Protein AF-A0A820QSZ4-F1 (afdb_monomer_lite)

Secondary structure (DSSP, 8-state):
-----PPP------TTT-SSHHHHHHHHHHHH-BTTBS--EEE-TTT-PBP-SGGGPPTT---EEESSS--

Foldseek 3Di:
DDPDDQDDDDDDDDCVQDVWVVSVQQVCQVVRVDPQHGFDWKAAPPPRHTDHTPVPDDPPGDIDTDPPPRD

InterPro domains:
  IPR003533 Doublecortin domain [PF03607] (12-71)
  IPR003533 Doublecortin domain [PS50309] (4-71)
  IPR003533 Doublecortin domain [SM00537] (4-69)
  IPR036572 Doublecortin domain superfamily [G3DSA:3.10.20.230] (2-71)
  IPR036572 Doublecortin domain superfamily [SSF89837] (4-70)

Structure (mmCIF, N/CA/C/O backbone):
data_AF-A0A820QSZ4-F1
#
_entry.id   AF-A0A820QSZ4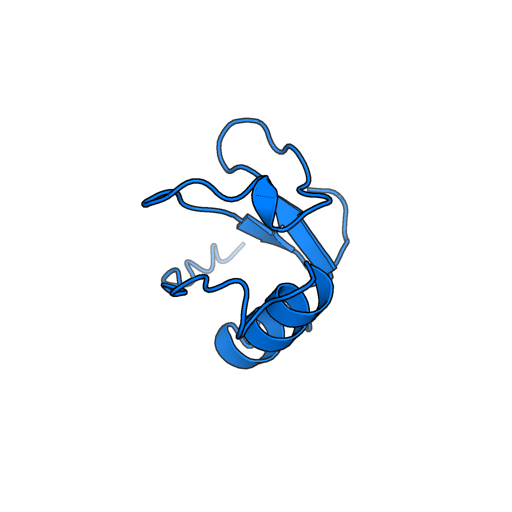-F1
#
loop_
_atom_site.group_PDB
_atom_site.id
_atom_site.type_symbol
_atom_site.label_atom_id
_atom_site.label_alt_id
_atom_site.label_comp_id
_atom_site.label_asym_id
_atom_site.label_entity_id
_atom_site.label_seq_id
_atom_site.pdbx_PDB_ins_code
_atom_site.Cartn_x
_atom_site.Cartn_y
_atom_site.Cartn_z
_atom_site.occupancy
_atom_site.B_iso_or_equiv
_atom_site.auth_seq_id
_atom_site.auth_comp_id
_atom_site.auth_asym_id
_atom_site.auth_atom_id
_atom_site.pdbx_PDB_model_num
ATOM 1 N N . MET A 1 1 ? 7.507 14.517 -21.175 1.00 38.81 1 MET A N 1
ATOM 2 C CA . MET A 1 1 ? 7.131 13.680 -20.016 1.00 38.81 1 MET A CA 1
ATOM 3 C C . MET A 1 1 ? 5.624 13.756 -19.878 1.00 38.81 1 MET A C 1
ATOM 5 O O . MET A 1 1 ? 5.107 14.813 -19.550 1.00 38.81 1 MET A O 1
ATOM 9 N N . GLU A 1 2 ? 4.919 12.696 -20.258 1.00 39.78 2 GLU A N 1
ATOM 10 C CA . GLU A 1 2 ? 3.457 12.639 -20.195 1.00 39.78 2 GLU A CA 1
ATOM 11 C C . GLU A 1 2 ? 3.057 12.320 -18.750 1.00 39.78 2 GLU A C 1
ATOM 13 O O . GLU A 1 2 ? 3.335 11.231 -18.247 1.00 39.78 2 GLU A O 1
ATOM 18 N N . ILE A 1 3 ? 2.486 13.299 -18.046 1.00 43.41 3 ILE A N 1
ATOM 19 C CA . ILE A 1 3 ? 2.019 13.117 -16.670 1.00 43.41 3 ILE A CA 1
ATOM 20 C C . ILE A 1 3 ? 0.714 12.323 -16.756 1.00 43.41 3 ILE A C 1
ATOM 22 O O . ILE A 1 3 ? -0.354 12.877 -17.008 1.00 43.41 3 ILE A O 1
ATOM 26 N N . ARG A 1 4 ? 0.806 10.996 -16.650 1.00 55.19 4 ARG A N 1
ATOM 27 C CA . ARG A 1 4 ? -0.368 10.120 -16.684 1.00 55.19 4 ARG A CA 1
ATOM 28 C C . ARG A 1 4 ? -1.113 10.225 -15.359 1.00 55.19 4 ARG A C 1
ATOM 30 O O . ARG A 1 4 ? -0.714 9.631 -14.361 1.00 55.19 4 ARG A O 1
ATOM 37 N N . PHE A 1 5 ? -2.199 10.988 -15.358 1.00 56.62 5 PHE A N 1
ATOM 38 C CA . PHE A 1 5 ? -3.153 11.018 -14.257 1.00 56.62 5 PHE A CA 1
ATOM 39 C C . PHE A 1 5 ? -3.975 9.726 -14.287 1.00 56.62 5 PHE A C 1
ATOM 41 O O . PHE A 1 5 ? -4.800 9.529 -15.177 1.00 56.62 5 PHE A O 1
ATOM 48 N N . PHE A 1 6 ? -3.744 8.830 -13.328 1.00 61.84 6 PHE A N 1
ATOM 49 C CA . PHE A 1 6 ? -4.628 7.688 -13.114 1.00 61.84 6 PHE A CA 1
ATOM 50 C C . PHE A 1 6 ? -5.765 8.124 -12.186 1.00 61.84 6 PHE A C 1
ATOM 52 O O . PHE A 1 6 ? -5.478 8.622 -11.093 1.00 61.84 6 PHE A O 1
ATOM 59 N N . PRO A 1 7 ? -7.043 7.957 -12.576 1.00 70.56 7 PRO A N 1
ATOM 60 C CA . PRO A 1 7 ? -8.135 8.156 -11.639 1.00 70.56 7 PRO A CA 1
ATOM 61 C C . PRO A 1 7 ? -7.940 7.169 -10.486 1.00 70.56 7 PRO A C 1
ATOM 63 O O . PRO A 1 7 ? -7.806 5.962 -10.705 1.00 70.56 7 PRO A O 1
ATOM 66 N N . GLY A 1 8 ? -7.857 7.692 -9.261 1.00 78.12 8 GLY A N 1
ATOM 67 C CA . GLY A 1 8 ? -7.732 6.863 -8.068 1.00 78.12 8 GLY A CA 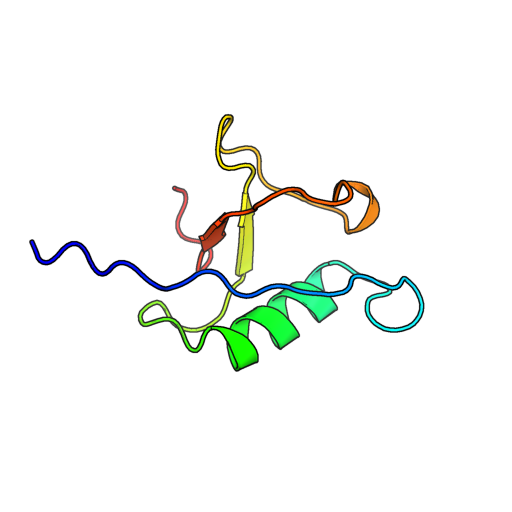1
ATOM 68 C C . GLY A 1 8 ? -8.876 5.852 -7.988 1.00 78.12 8 GLY A C 1
ATOM 69 O O . GLY A 1 8 ? -9.983 6.111 -8.463 1.00 78.12 8 GLY A O 1
ATOM 70 N N . ARG A 1 9 ? -8.614 4.689 -7.390 1.00 87.12 9 ARG A N 1
ATOM 71 C CA . ARG A 1 9 ? -9.648 3.686 -7.124 1.00 87.12 9 ARG A CA 1
ATOM 72 C C . ARG A 1 9 ? -9.999 3.659 -5.648 1.00 87.12 9 ARG A C 1
ATOM 74 O O . ARG A 1 9 ? -9.113 3.656 -4.799 1.00 87.12 9 ARG A O 1
ATOM 81 N N . SER A 1 10 ? -11.296 3.621 -5.367 1.00 89.81 10 SER A N 1
ATOM 82 C CA . SER A 1 10 ? -11.819 3.467 -4.014 1.00 89.81 10 SER A CA 1
ATOM 83 C C . SER A 1 10 ? -11.819 1.995 -3.619 1.00 89.81 10 SER A C 1
ATOM 85 O O . SER A 1 10 ? -12.310 1.148 -4.364 1.00 89.81 10 SER A O 1
ATOM 87 N N . PHE A 1 11 ? -11.305 1.709 -2.427 1.00 90.50 11 PHE A N 1
ATOM 88 C CA . PHE A 1 11 ? -11.328 0.382 -1.825 1.00 90.50 11 PHE A CA 1
ATOM 89 C C . PHE A 1 11 ? -12.133 0.445 -0.534 1.00 90.50 11 PHE A C 1
ATOM 91 O O . PHE A 1 11 ? -11.948 1.353 0.274 1.00 90.50 11 PHE A O 1
ATOM 98 N N . VAL A 1 12 ? -13.020 -0.529 -0.339 1.00 91.88 12 VAL A N 1
ATOM 99 C CA . VAL A 1 12 ? -13.698 -0.732 0.944 1.00 91.88 12 VAL A CA 1
ATOM 100 C C . VAL A 1 12 ? -12.861 -1.714 1.744 1.00 91.88 12 VAL A C 1
ATOM 102 O O . VAL A 1 12 ? -12.833 -2.905 1.431 1.00 91.88 12 VAL A O 1
ATOM 105 N N . ILE A 1 13 ? -12.164 -1.208 2.757 1.00 90.69 13 ILE A N 1
ATOM 106 C CA . ILE A 1 13 ? -11.292 -2.017 3.602 1.00 90.69 13 ILE A CA 1
ATOM 107 C C . ILE A 1 13 ? -12.135 -2.703 4.674 1.00 90.69 13 ILE A C 1
ATOM 109 O O . ILE A 1 13 ? -12.856 -2.068 5.434 1.00 90.69 13 ILE A O 1
ATOM 113 N N . ASN A 1 14 ? -12.060 -4.029 4.716 1.00 89.81 14 ASN A N 1
ATOM 114 C CA . ASN A 1 14 ? -12.708 -4.857 5.724 1.00 89.81 14 ASN A CA 1
ATOM 115 C C . ASN A 1 14 ? -11.707 -5.916 6.177 1.00 89.81 14 ASN A C 1
ATOM 117 O O . ASN A 1 14 ? -11.197 -6.650 5.331 1.00 89.81 14 ASN A O 1
ATOM 121 N N . GLN A 1 15 ? -11.478 -6.039 7.486 1.00 85.56 15 GLN A N 1
ATOM 122 C CA . GLN A 1 15 ? -10.539 -7.008 8.068 1.00 85.56 15 GLN A CA 1
ATOM 123 C C . GLN A 1 15 ? -10.800 -8.455 7.623 1.00 85.56 15 GLN A C 1
ATOM 125 O O . GLN A 1 15 ? -9.865 -9.233 7.477 1.00 85.56 15 GLN A O 1
ATOM 130 N N . ARG A 1 16 ? -12.059 -8.827 7.349 1.00 91.31 16 ARG A N 1
ATOM 131 C CA . ARG A 1 16 ? -12.383 -10.169 6.829 1.00 91.31 16 ARG A CA 1
ATOM 132 C C . ARG A 1 16 ? -11.890 -10.385 5.399 1.00 91.31 16 ARG A C 1
ATOM 134 O O . ARG A 1 16 ? -11.544 -11.504 5.044 1.00 91.31 16 ARG A O 1
ATOM 141 N N . LYS A 1 17 ? -11.913 -9.333 4.573 1.00 91.38 17 LYS A N 1
ATOM 142 C CA . LYS A 1 17 ? -11.482 -9.379 3.168 1.00 91.38 17 LYS A CA 1
ATOM 143 C C . LYS A 1 17 ? -9.973 -9.171 3.042 1.00 91.38 17 LYS A C 1
ATOM 145 O O . LYS A 1 17 ? -9.333 -9.826 2.231 1.00 91.38 17 LYS A O 1
ATOM 150 N N . TYR A 1 18 ? -9.424 -8.275 3.852 1.00 93.25 18 TYR A N 1
ATOM 151 C CA . TYR A 1 18 ? -8.017 -7.911 3.852 1.00 93.25 18 TYR A CA 1
ATOM 152 C C . TYR A 1 18 ? -7.449 -8.124 5.261 1.00 93.25 18 TYR A C 1
ATOM 154 O O . TYR A 1 18 ? -7.369 -7.183 6.048 1.00 93.25 18 TYR A O 1
ATOM 162 N N . PRO A 1 19 ? -7.091 -9.367 5.616 1.00 91.12 19 PRO A N 1
ATOM 163 C CA . PRO A 1 19 ? -6.492 -9.660 6.916 1.00 91.12 19 PRO A CA 1
ATOM 164 C C . PRO A 1 19 ? -5.041 -9.166 7.023 1.00 91.12 19 PRO A C 1
ATOM 166 O O . PRO A 1 19 ? -4.521 -9.040 8.125 1.00 91.12 19 PRO A O 1
ATOM 169 N N . MET A 1 20 ? -4.380 -8.914 5.888 1.00 92.31 20 MET A N 1
ATOM 170 C CA . MET A 1 20 ? -2.987 -8.476 5.795 1.00 92.31 20 MET A CA 1
ATOM 171 C C . MET A 1 20 ? -2.819 -7.461 4.665 1.00 92.31 20 MET A C 1
ATOM 173 O O . MET A 1 20 ? -3.561 -7.500 3.676 1.00 92.31 20 MET A O 1
ATOM 177 N N . LEU A 1 21 ? -1.808 -6.594 4.786 1.00 93.06 21 LEU A N 1
ATOM 178 C CA . LEU A 1 21 ? -1.513 -5.566 3.789 1.00 93.06 21 LEU A CA 1
ATOM 179 C C . LEU A 1 21 ? -1.225 -6.172 2.405 1.00 93.06 21 LEU A C 1
ATOM 181 O O . LEU A 1 21 ? -1.753 -5.672 1.419 1.00 93.06 21 LEU A O 1
ATOM 185 N N . ASP A 1 22 ? -0.488 -7.283 2.316 1.00 92.94 22 ASP A N 1
ATOM 186 C CA . ASP A 1 22 ? -0.191 -7.961 1.042 1.00 92.94 22 ASP A CA 1
ATOM 187 C C . ASP A 1 22 ? -1.439 -8.350 0.238 1.00 92.94 22 ASP A C 1
ATOM 189 O O . ASP A 1 22 ? -1.437 -8.243 -0.988 1.00 92.94 22 ASP A O 1
ATOM 193 N N . VAL A 1 23 ? -2.537 -8.723 0.909 1.00 94.81 23 VAL A N 1
ATOM 194 C CA . VAL A 1 23 ? -3.810 -9.040 0.236 1.00 94.81 23 VAL A CA 1
ATOM 195 C C . VAL A 1 23 ? -4.395 -7.790 -0.424 1.00 94.81 23 VAL A C 1
ATOM 197 O O . VAL A 1 23 ? -4.912 -7.853 -1.538 1.00 94.81 23 VAL A O 1
ATOM 200 N N . LEU A 1 24 ? -4.288 -6.636 0.240 1.00 94.19 24 LEU A N 1
ATOM 201 C CA . LEU A 1 24 ? -4.692 -5.357 -0.339 1.00 94.19 24 LEU A CA 1
ATOM 202 C C . LEU A 1 24 ? -3.770 -4.953 -1.496 1.00 94.19 24 LEU A C 1
ATOM 204 O O . LEU A 1 24 ? -4.258 -4.445 -2.500 1.00 94.19 24 LEU A O 1
ATOM 208 N N . LEU A 1 25 ? -2.458 -5.178 -1.376 1.00 93.44 25 LEU A N 1
ATOM 209 C CA . LEU A 1 25 ? -1.489 -4.867 -2.431 1.00 93.44 25 LEU A CA 1
ATOM 210 C C . LEU A 1 25 ? -1.746 -5.693 -3.698 1.00 93.44 25 LEU A C 1
ATOM 212 O O . LEU A 1 25 ? -1.680 -5.155 -4.806 1.00 93.44 25 LEU A O 1
ATOM 216 N N . ASP A 1 26 ? -2.078 -6.976 -3.559 1.00 94.06 26 ASP A N 1
A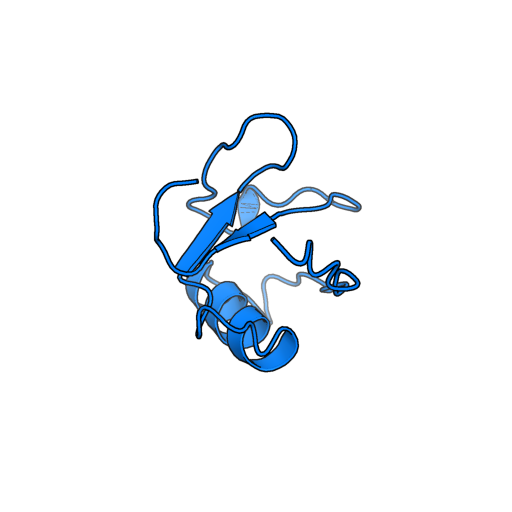TOM 217 C CA . ASP A 1 26 ? -2.438 -7.827 -4.695 1.00 94.06 26 ASP A CA 1
ATOM 218 C C . ASP A 1 26 ? -3.742 -7.362 -5.364 1.00 94.06 26 ASP A C 1
ATOM 220 O O . ASP A 1 26 ? -3.761 -7.091 -6.568 1.00 94.06 26 ASP A O 1
ATOM 224 N N . ASP A 1 27 ? -4.800 -7.127 -4.581 1.00 94.19 27 ASP A N 1
ATOM 225 C CA . ASP A 1 27 ? -6.081 -6.620 -5.093 1.00 94.19 27 ASP A CA 1
ATOM 226 C C . ASP A 1 27 ? -5.915 -5.248 -5.772 1.00 94.19 27 ASP A C 1
ATOM 228 O O . ASP A 1 27 ? -6.435 -5.005 -6.864 1.00 94.19 27 ASP A O 1
ATOM 232 N N . ALA A 1 28 ? -5.096 -4.367 -5.188 1.00 91.56 28 ALA A N 1
ATOM 233 C CA . ALA A 1 28 ? -4.738 -3.081 -5.773 1.00 91.56 28 ALA A CA 1
ATOM 234 C C . ALA A 1 28 ? -3.961 -3.232 -7.087 1.00 91.56 28 ALA A C 1
ATOM 236 O O . ALA A 1 28 ? -4.187 -2.458 -8.018 1.00 91.56 28 ALA A O 1
ATOM 237 N N . SER A 1 29 ? -3.096 -4.242 -7.202 1.00 91.62 29 SER A N 1
ATOM 238 C CA . SER A 1 29 ? -2.378 -4.559 -8.442 1.00 91.62 29 SER A CA 1
ATOM 239 C C . SER A 1 29 ? -3.343 -4.926 -9.566 1.00 91.62 29 SER A C 1
ATOM 241 O O . SER A 1 29 ? -3.240 -4.396 -10.675 1.00 91.62 29 SER A O 1
ATOM 243 N N . GLN A 1 30 ? -4.321 -5.783 -9.267 1.00 90.50 30 GLN A N 1
ATOM 244 C CA . GLN A 1 30 ? -5.336 -6.214 -10.230 1.00 90.50 30 GLN A CA 1
ATOM 245 C C . GLN A 1 30 ? -6.291 -5.084 -10.617 1.00 90.50 30 GLN A C 1
ATOM 247 O O . GLN A 1 30 ? -6.703 -4.980 -11.777 1.00 90.50 30 GLN A O 1
ATOM 252 N N . ALA A 1 31 ? -6.637 -4.227 -9.657 1.00 89.94 31 ALA A N 1
ATOM 253 C CA . ALA A 1 31 ? -7.559 -3.124 -9.857 1.00 89.94 31 ALA A CA 1
ATOM 254 C C . ALA A 1 31 ? -6.916 -1.954 -10.617 1.00 89.94 31 ALA A C 1
ATOM 256 O O . ALA A 1 31 ? -7.524 -1.431 -11.549 1.00 89.94 31 ALA A O 1
ATOM 257 N N . LEU A 1 32 ? -5.703 -1.535 -10.247 1.00 85.88 32 LEU A N 1
ATOM 258 C CA . LEU A 1 32 ? -5.035 -0.394 -10.878 1.00 85.88 32 LEU A CA 1
ATOM 259 C C . LEU A 1 32 ? -4.443 -0.746 -12.244 1.00 85.88 32 LEU A C 1
ATOM 261 O O . LEU A 1 32 ? -4.418 0.129 -13.108 1.00 85.88 32 LEU A O 1
ATOM 265 N N . ARG A 1 33 ? -3.981 -1.994 -12.446 1.00 82.75 33 ARG A N 1
ATOM 266 C CA . ARG A 1 33 ? -3.251 -2.432 -13.656 1.00 82.75 33 ARG A CA 1
ATOM 267 C C . ARG A 1 33 ? -2.218 -1.392 -14.098 1.00 82.75 33 ARG A C 1
ATOM 269 O O . ARG A 1 33 ? -2.193 -0.962 -15.251 1.00 82.75 33 ARG A O 1
ATOM 276 N N . ALA A 1 34 ? -1.431 -0.920 -13.136 1.00 79.81 34 ALA A N 1
ATOM 277 C CA . ALA A 1 34 ? -0.527 0.194 -13.346 1.00 79.81 34 ALA A CA 1
ATOM 278 C C . ALA A 1 34 ? 0.587 -0.165 -14.341 1.00 79.81 34 ALA A C 1
ATOM 280 O O . ALA A 1 34 ? 1.005 -1.316 -14.453 1.00 79.81 34 ALA A O 1
ATOM 281 N N . ASN A 1 35 ? 1.115 0.841 -15.043 1.00 80.69 35 ASN A N 1
ATOM 282 C CA . ASN A 1 35 ? 2.191 0.639 -16.022 1.00 80.69 35 ASN A CA 1
ATOM 283 C C . ASN A 1 35 ? 3.510 0.178 -15.376 1.00 80.69 35 ASN A C 1
ATOM 285 O O . ASN A 1 35 ? 4.345 -0.416 -16.047 1.00 80.69 35 ASN A O 1
ATOM 289 N N . PHE A 1 36 ? 3.687 0.439 -14.076 1.00 80.56 36 PHE A N 1
ATOM 290 C CA . PHE A 1 36 ? 4.812 -0.062 -13.279 1.00 80.56 36 PHE A CA 1
ATOM 291 C C . PHE A 1 36 ? 4.618 -1.518 -12.816 1.00 80.56 36 PHE A C 1
ATOM 293 O O . PHE A 1 36 ? 5.395 -2.034 -12.018 1.00 80.56 36 PHE A O 1
ATOM 300 N N . GLY A 1 37 ? 3.569 -2.190 -13.293 1.00 86.12 37 GLY A N 1
ATOM 301 C CA . GLY A 1 37 ? 3.223 -3.537 -12.881 1.00 86.12 37 GLY A CA 1
ATOM 302 C C . GLY A 1 37 ? 2.464 -3.545 -11.561 1.00 86.12 37 GLY A C 1
ATOM 303 O O . GLY A 1 37 ? 1.538 -2.763 -11.342 1.00 86.12 37 GLY A O 1
ATOM 304 N N . ALA A 1 38 ? 2.817 -4.490 -10.700 1.00 90.69 38 ALA A N 1
ATOM 305 C CA . ALA A 1 38 ? 2.038 -4.790 -9.513 1.00 90.69 38 ALA A CA 1
ATOM 306 C C . ALA A 1 38 ? 2.515 -3.990 -8.287 1.00 90.69 38 ALA A C 1
ATOM 308 O O . ALA A 1 38 ? 3.701 -3.731 -8.098 1.00 90.69 38 ALA A O 1
ATOM 309 N N . VAL A 1 39 ? 1.555 -3.573 -7.465 1.00 91.88 39 VAL A N 1
ATOM 310 C CA . VAL A 1 39 ? 1.728 -2.713 -6.294 1.00 91.88 39 VAL A CA 1
ATOM 311 C C . VAL A 1 39 ? 2.438 -3.487 -5.190 1.00 91.88 39 VAL A C 1
ATOM 313 O O . VAL A 1 39 ? 1.978 -4.548 -4.772 1.00 91.88 39 VAL A O 1
ATOM 316 N N . ARG A 1 40 ? 3.563 -2.959 -4.705 1.00 91.75 40 ARG A N 1
ATOM 317 C CA . ARG A 1 40 ? 4.368 -3.540 -3.612 1.00 91.75 40 A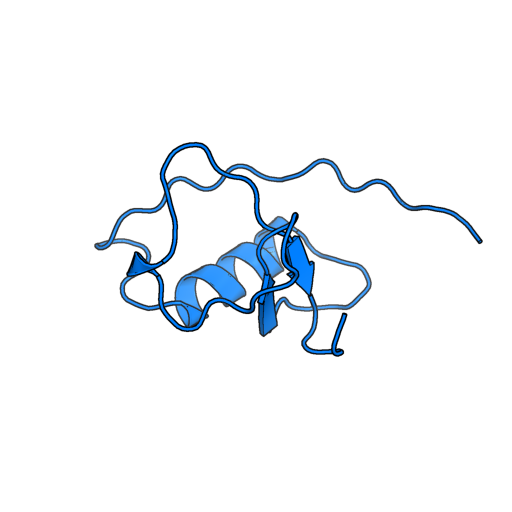RG A CA 1
ATOM 318 C C . ARG A 1 40 ? 4.380 -2.683 -2.354 1.00 91.75 40 ARG A C 1
ATOM 320 O O . ARG A 1 40 ? 4.687 -3.177 -1.272 1.00 91.75 40 ARG A O 1
ATOM 327 N N . CYS A 1 41 ? 4.065 -1.402 -2.499 1.00 91.56 41 CYS A N 1
ATOM 328 C CA . CYS A 1 41 ? 4.055 -0.443 -1.408 1.00 91.56 41 CYS A CA 1
ATOM 329 C C . CYS A 1 41 ? 2.885 0.520 -1.574 1.00 91.56 41 CYS A C 1
ATOM 331 O O . CYS A 1 41 ? 2.531 0.899 -2.694 1.00 91.56 41 CYS A O 1
ATOM 333 N N . ILE A 1 42 ? 2.346 0.964 -0.444 1.00 91.81 42 ILE A N 1
ATOM 334 C CA . ILE A 1 42 ? 1.390 2.061 -0.372 1.00 91.81 42 ILE A CA 1
ATOM 335 C C . ILE A 1 42 ? 1.981 3.134 0.542 1.00 91.81 42 ILE A C 1
ATOM 337 O O . ILE A 1 42 ? 2.582 2.815 1.569 1.00 91.81 42 ILE A O 1
ATOM 341 N N . TYR A 1 43 ? 1.828 4.396 0.154 1.00 91.56 43 TYR A N 1
ATOM 342 C CA . TYR A 1 43 ? 2.380 5.547 0.855 1.00 91.56 43 TYR A CA 1
ATOM 343 C C . TYR A 1 43 ? 1.307 6.575 1.197 1.00 91.56 43 TYR A C 1
ATOM 345 O O . TYR A 1 43 ? 0.319 6.737 0.473 1.00 91.56 43 TYR A O 1
ATOM 353 N N . THR A 1 44 ? 1.531 7.330 2.271 1.00 90.81 44 THR A N 1
ATOM 354 C CA . THR A 1 44 ? 0.730 8.520 2.560 1.00 90.81 44 THR A CA 1
ATOM 355 C C . THR A 1 44 ? 1.057 9.630 1.553 1.00 90.81 44 THR A C 1
ATOM 357 O O . THR A 1 44 ? 2.228 9.905 1.289 1.00 90.81 44 THR A O 1
ATOM 360 N N . PRO A 1 45 ? 0.053 10.327 0.995 1.00 86.12 45 PRO A N 1
ATOM 361 C CA . PRO A 1 45 ? 0.271 11.293 -0.082 1.00 86.12 45 PRO A CA 1
ATOM 362 C C . PRO A 1 45 ? 1.011 12.551 0.384 1.00 86.12 45 PRO A C 1
ATOM 364 O O . PRO A 1 45 ? 1.667 13.205 -0.416 1.00 86.12 45 PRO A O 1
ATOM 367 N N . LYS A 1 46 ? 0.891 12.911 1.670 1.00 84.06 46 LYS A N 1
ATOM 368 C CA . LYS A 1 46 ? 1.509 14.124 2.229 1.00 84.06 46 LYS A CA 1
ATOM 369 C C . LYS A 1 46 ? 2.921 13.896 2.762 1.00 84.06 46 LYS A C 1
ATOM 371 O O . LYS A 1 46 ? 3.760 14.770 2.603 1.00 84.06 46 LYS A O 1
ATOM 376 N N . SER A 1 47 ? 3.157 12.767 3.432 1.00 84.19 47 SER A N 1
ATOM 377 C CA . SER A 1 47 ? 4.427 12.511 4.123 1.00 84.19 47 SER A CA 1
ATOM 378 C C . SER A 1 47 ? 5.327 11.526 3.378 1.00 84.19 47 SER A C 1
ATOM 380 O O . SER A 1 47 ? 6.484 11.378 3.757 1.00 84.19 47 SER A O 1
ATOM 382 N N . GLY A 1 48 ? 4.815 10.819 2.361 1.00 8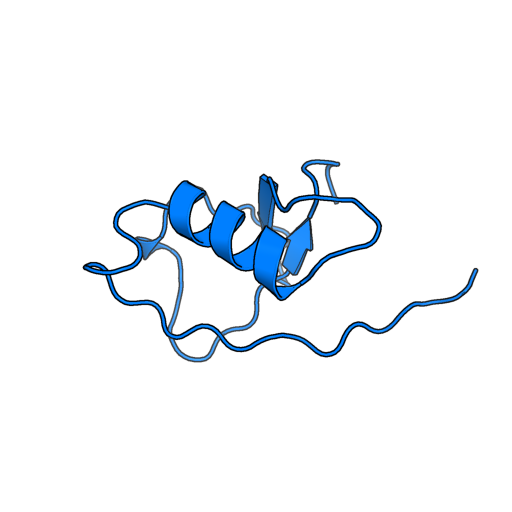5.88 48 GLY A N 1
ATOM 383 C CA . GLY A 1 48 ? 5.558 9.749 1.691 1.00 85.88 48 GLY A CA 1
ATOM 384 C C . GLY A 1 48 ? 5.873 8.575 2.622 1.00 85.88 48 GLY A C 1
ATOM 385 O O . GLY A 1 48 ? 6.793 7.805 2.367 1.00 85.88 48 GLY A O 1
ATOM 386 N N . THR A 1 49 ? 5.136 8.438 3.727 1.00 89.69 49 THR A N 1
ATOM 387 C CA . THR A 1 49 ? 5.359 7.370 4.705 1.00 89.69 49 THR A CA 1
ATOM 388 C C . THR A 1 49 ? 4.790 6.074 4.165 1.00 89.69 49 THR A C 1
ATOM 390 O O . THR A 1 49 ? 3.618 6.037 3.790 1.00 89.69 49 THR A O 1
ATOM 393 N N . ARG A 1 50 ? 5.615 5.024 4.124 1.00 91.19 50 ARG A N 1
ATOM 394 C CA . ARG A 1 50 ? 5.195 3.681 3.723 1.00 91.19 50 ARG A CA 1
ATOM 395 C C . ARG A 1 50 ? 4.300 3.076 4.799 1.00 91.19 50 ARG A C 1
ATOM 397 O O . ARG A 1 50 ? 4.665 3.117 5.968 1.00 91.19 50 ARG A O 1
ATOM 404 N N . LEU A 1 51 ? 3.192 2.472 4.383 1.00 92.75 51 LEU A N 1
ATOM 405 C CA . LEU A 1 51 ? 2.376 1.639 5.259 1.00 92.75 51 LEU A CA 1
ATOM 406 C C . LEU A 1 51 ? 2.990 0.242 5.375 1.00 92.75 51 LEU A C 1
ATOM 408 O O . LEU A 1 51 ? 3.436 -0.339 4.377 1.00 92.75 51 LEU A O 1
ATOM 412 N N . HIS A 1 52 ? 2.987 -0.287 6.591 1.00 93.38 52 HIS A N 1
ATOM 413 C CA . HIS A 1 52 ? 3.465 -1.619 6.938 1.00 93.38 52 HIS A CA 1
ATOM 414 C C . HIS A 1 52 ? 2.325 -2.554 7.351 1.00 93.38 52 HIS A C 1
ATOM 416 O O . HIS A 1 52 ? 2.430 -3.755 7.114 1.00 93.38 52 HIS A O 1
ATOM 422 N N . ASP A 1 53 ? 1.234 -2.014 7.893 1.00 92.75 53 ASP A N 1
ATOM 423 C CA . ASP A 1 53 ? 0.057 -2.770 8.305 1.00 92.75 53 ASP A CA 1
ATOM 424 C C . ASP A 1 53 ? -1.244 -2.169 7.761 1.00 92.75 53 ASP A C 1
ATOM 426 O O . ASP A 1 53 ? -1.344 -0.979 7.455 1.00 92.75 53 ASP A O 1
ATOM 430 N N . ILE A 1 54 ? -2.277 -3.005 7.651 1.00 91.06 54 ILE A N 1
ATOM 431 C CA . ILE A 1 54 ? -3.586 -2.557 7.183 1.00 91.06 54 ILE A CA 1
ATOM 432 C C . ILE A 1 54 ? -4.302 -1.657 8.195 1.00 91.06 54 ILE A C 1
ATOM 434 O O . ILE A 1 54 ? -5.124 -0.831 7.809 1.00 91.06 54 ILE A O 1
ATOM 438 N N . SER A 1 55 ? -3.962 -1.784 9.476 1.00 91.00 55 SER A N 1
ATOM 439 C CA . SER A 1 55 ? -4.507 -0.975 10.568 1.00 91.00 55 SER A CA 1
ATOM 440 C C . SER A 1 55 ? -4.043 0.484 10.513 1.00 91.00 55 SER A C 1
ATOM 442 O O . SER A 1 55 ? -4.617 1.330 11.189 1.00 91.00 55 SER A O 1
ATOM 444 N N . GLU A 1 56 ? -3.020 0.795 9.708 1.00 92.56 56 GLU A N 1
ATOM 445 C CA . GLU A 1 56 ? -2.566 2.168 9.446 1.00 92.56 56 GLU A CA 1
ATOM 446 C C . GLU A 1 56 ? -3.444 2.899 8.413 1.00 92.56 56 GLU A C 1
ATOM 448 O O . GLU A 1 56 ? -3.255 4.092 8.156 1.00 92.56 56 GLU A O 1
ATOM 453 N N . LEU A 1 57 ? -4.398 2.196 7.790 1.00 91.31 57 LEU A N 1
ATOM 454 C CA . LEU A 1 57 ? -5.383 2.813 6.913 1.00 91.31 57 LEU A CA 1
ATOM 455 C C . LEU A 1 57 ? -6.440 3.537 7.743 1.00 91.31 57 LEU A C 1
ATOM 457 O O . LEU A 1 57 ? -7.083 2.967 8.619 1.00 91.31 57 LEU A O 1
ATOM 461 N N . GLU A 1 58 ? -6.643 4.801 7.408 1.00 91.38 58 GLU A N 1
ATOM 462 C CA . GLU A 1 58 ? -7.663 5.657 7.982 1.00 91.38 58 GLU A CA 1
ATOM 463 C C . GLU A 1 58 ? -8.846 5.756 7.018 1.00 91.38 58 GLU A C 1
ATOM 465 O O . GLU A 1 58 ? -8.684 5.868 5.794 1.00 91.38 58 GLU A O 1
ATOM 470 N N . ASP A 1 59 ? -10.050 5.771 7.583 1.00 88.94 59 ASP A N 1
ATOM 471 C CA . ASP A 1 59 ? -11.274 5.998 6.834 1.00 88.94 59 ASP A CA 1
ATOM 472 C C . ASP A 1 59 ? -11.207 7.292 6.018 1.00 88.94 59 ASP A C 1
ATOM 474 O O . ASP A 1 59 ? -10.763 8.343 6.484 1.00 88.94 59 ASP A O 1
ATOM 478 N N . HIS A 1 60 ? -11.705 7.212 4.783 1.00 88.69 60 HIS A N 1
ATOM 479 C CA . HIS A 1 60 ? -11.888 8.367 3.898 1.00 88.69 60 HIS A CA 1
ATOM 480 C C . HIS A 1 60 ? -10.572 9.084 3.541 1.00 88.69 60 HIS A C 1
ATOM 482 O O . HIS A 1 60 ? -10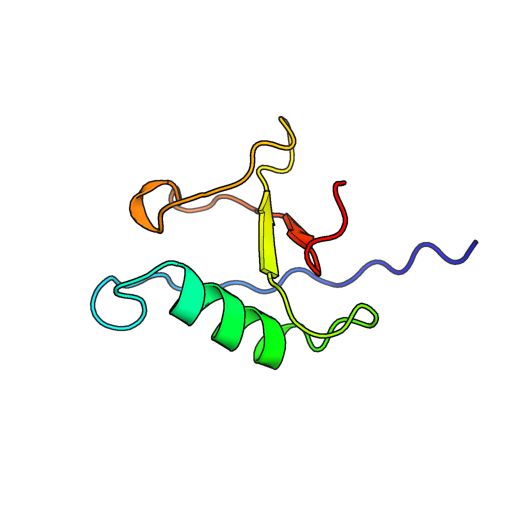.574 10.265 3.181 1.00 88.69 60 HIS A O 1
ATOM 488 N N . ARG A 1 61 ? -9.442 8.368 3.597 1.00 90.88 61 ARG A N 1
ATOM 489 C CA . ARG A 1 61 ? -8.134 8.868 3.165 1.00 90.88 61 ARG A CA 1
ATOM 490 C C . ARG A 1 61 ? -7.674 8.279 1.839 1.00 90.88 61 ARG A C 1
ATOM 492 O O . ARG A 1 61 ? -8.071 7.192 1.428 1.00 90.88 61 ARG A O 1
ATOM 499 N N . THR A 1 62 ? -6.802 9.033 1.176 1.00 91.38 62 THR A N 1
ATOM 500 C CA . THR A 1 62 ? -6.168 8.644 -0.086 1.00 91.38 62 THR A CA 1
ATOM 501 C C . THR A 1 62 ? -4.748 8.183 0.172 1.00 91.38 62 THR A C 1
ATOM 503 O O . THR A 1 62 ? -4.045 8.769 0.995 1.00 91.38 62 THR A O 1
ATOM 506 N N . TYR A 1 63 ? -4.315 7.189 -0.594 1.00 91.94 63 TYR A N 1
ATOM 507 C CA . TYR A 1 63 ? -2.970 6.644 -0.538 1.00 91.94 63 TYR A CA 1
ATOM 508 C C . TYR A 1 63 ? -2.387 6.477 -1.942 1.00 91.94 63 TYR A C 1
ATOM 510 O O . TYR A 1 63 ? -3.122 6.382 -2.926 1.00 91.94 63 TYR A O 1
ATOM 518 N N . VAL A 1 64 ? -1.058 6.457 -2.031 1.00 91.19 64 VAL A N 1
ATOM 519 C CA . VAL A 1 64 ? -0.319 6.338 -3.293 1.00 91.19 64 VAL A CA 1
ATOM 520 C C . VAL A 1 64 ? 0.260 4.935 -3.409 1.00 91.19 64 VAL A C 1
ATOM 522 O O . VAL A 1 64 ? 1.027 4.510 -2.552 1.00 91.19 64 VAL A O 1
ATOM 525 N N . ALA A 1 65 ? -0.096 4.227 -4.476 1.00 91.06 65 ALA A N 1
ATOM 526 C CA . ALA A 1 65 ? 0.420 2.898 -4.782 1.00 91.06 65 ALA A CA 1
ATOM 527 C C . ALA A 1 65 ? 1.712 2.986 -5.614 1.00 91.06 65 ALA A C 1
ATOM 529 O O . ALA A 1 65 ? 1.776 3.766 -6.563 1.00 91.06 65 ALA A O 1
ATOM 530 N N . SER A 1 66 ? 2.715 2.165 -5.295 1.00 89.44 66 SER A N 1
ATOM 531 C CA . SER A 1 66 ? 3.983 2.066 -6.036 1.00 89.44 66 SER A CA 1
ATOM 532 C C . SER A 1 66 ? 4.420 0.609 -6.217 1.00 89.44 66 SER A C 1
ATOM 534 O O . SER A 1 66 ? 4.111 -0.257 -5.392 1.00 89.44 66 SER A O 1
ATOM 536 N N . GLY A 1 67 ? 5.183 0.346 -7.281 1.00 84.31 67 GLY A N 1
ATOM 537 C CA . GLY A 1 67 ? 5.779 -0.955 -7.609 1.00 84.31 67 GLY A CA 1
ATOM 538 C C . GLY A 1 67 ? 6.944 -1.381 -6.708 1.00 84.31 67 GLY A C 1
ATOM 539 O O . GLY A 1 67 ? 7.508 -2.451 -6.912 1.00 84.31 67 GLY A O 1
ATOM 540 N N . GLY A 1 68 ? 7.300 -0.582 -5.698 1.00 72.50 68 GLY A N 1
ATOM 541 C CA . GLY A 1 68 ? 8.400 -0.873 -4.768 1.00 72.50 68 GLY A CA 1
ATOM 542 C C . GLY A 1 68 ? 9.679 -0.091 -5.059 1.00 72.50 68 GLY A C 1
ATOM 543 O O . GLY A 1 68 ? 10.606 -0.117 -4.252 1.00 72.50 68 GLY A O 1
ATOM 544 N N . GLU A 1 69 ? 9.705 0.663 -6.158 1.00 67.69 69 GLU A N 1
ATOM 545 C CA . GLU A 1 69 ? 10.666 1.746 -6.331 1.00 67.69 69 GLU A CA 1
ATOM 546 C C . GLU A 1 69 ? 10.381 2.823 -5.278 1.00 67.69 69 GLU A C 1
ATOM 548 O O . GLU A 1 69 ? 9.227 3.201 -5.035 1.00 67.69 69 GLU A O 1
ATOM 553 N N . LYS A 1 70 ? 11.442 3.255 -4.593 1.00 56.91 70 LYS A N 1
ATOM 554 C CA . LYS A 1 70 ? 11.360 4.270 -3.544 1.00 56.91 70 LYS A CA 1
ATOM 555 C C . LYS A 1 70 ? 10.915 5.582 -4.202 1.00 56.91 70 LYS A C 1
ATOM 557 O O . LYS A 1 70 ? 11.621 6.070 -5.082 1.00 56.91 70 LYS A O 1
ATOM 562 N N . ILE A 1 71 ? 9.738 6.077 -3.811 1.00 57.28 71 ILE A N 1
ATOM 563 C CA . ILE A 1 71 ? 9.205 7.374 -4.253 1.00 57.28 71 ILE A CA 1
ATOM 564 C C . ILE A 1 71 ? 9.878 8.536 -3.527 1.00 57.28 71 ILE A C 1
ATOM 566 O O . ILE A 1 71 ? 10.341 8.318 -2.381 1.00 57.28 71 ILE A O 1
#

Radius of gyration: 11.9 Å; chains: 1; bounding box: 25×24×31 Å

pLDDT: mean 84.57, std 13.3, range [38.81, 94.81]

Sequence (71 aa):
MEIRFFPGRSFVINQRKYPMLDVLLDDASQALRANFGAVRCIYTPKSGTRLHDISELEDHRTYVASGGEKI

Organism: NCBI:txid392030